Protein 6I50 (pdb70)

Foldseek 3Di:
DFWAKWKWAFDPCWKDKAFAPQFDQRIDTDPCRVVGPGHYWDADNSGWTAGAAWAWKKKKWKWKFFWQDQKKKKFKWKDAPPDDDTDTDDMWMDGDDDPDRHGDIDMTMDIDTDTDHHRIIITMGIPDGITMTTGDGVGTMMMMTGDDHDDDPDDDD

Nearest PDB structures (foldseek):
  6i50-assembly1_A  TM=1.006E+00  e=1.392E-30  Spodoptera frugiperda
  5l36-assembly1_A  TM=8.196E-01  e=8.722E-09  Homo sapiens
  4msv-assembly1_A  TM=7.689E-01  e=6.085E-09  Homo sapiens
  3k51-assembly1_A  TM=7.042E-01  e=5.276E-08  Homo sapiens
  4mxw-assembly2_A  TM=7.926E-01  e=7.265E-07  Homo sapiens

Solvent-accessible surface area: 8436 Å² total; per-residue (Å²): 263,83,90,19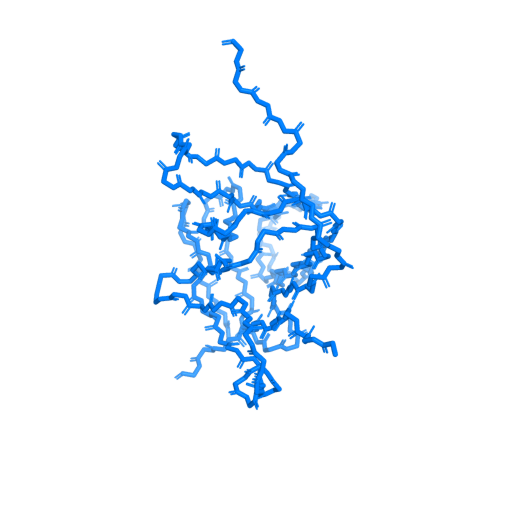,0,1,30,0,24,0,49,73,143,46,96,32,138,10,66,125,69,37,29,2,86,33,15,119,21,7,102,110,0,87,80,22,120,60,76,46,0,49,49,39,222,63,3,32,0,36,0,71,53,43,0,43,0,71,0,45,0,28,0,48,1,52,6,31,79,48,58,6,7,0,15,0,20,31,40,21,108,111,59,180,53,104,71,78,40,23,105,17,70,56,72,54,180,35,112,108,101,106,96,47,79,37,59,4,107,25,41,32,66,26,41,0,68,48,22,1,87,1,1,0,22,10,60,39,23,53,24,44,0,22,2,55,60,117,44,0,31,1,0,0,38,44,99,52,117,36,158,64,95,105,167,160,241

Secondary structure (DSSP, 8-state):
----EEEEEE----EEEE-TTPBP--EEE-HHHHT--S---EE-TTS-EE--S-EEEEEEEEEEEEE-SSEEEEEEEEE-TTSSS-EEEEEEEEE---SS---EEEEEEEEEEEEE-TT-EEEEEESSS-EEEE--TTT-EEEEEEEE---------

Organism: Spodoptera frugiperda (NCBI:txid7108)

InterPro domains:
  IPR006052 Tumour necrosis factor domain [PF00229] (95-196)
  IPR006052 Tumour necrosis factor domain [PS50049] (40-196)
  IPR008983 Tumour necrosis factor-like domain superfamily [G3DSA:2.60.120.40] (54-200)
  IPR008983 Tumour necrosis factor-like domain superfamily [SSF49842] (72-196)
  IPR021184 Tumour necrosis factor, conserved site [PS00251] (98-114)
  IPR051748 Tumor Necrosis Factor Ligand Superfamily [PTHR15151] (80-196)

Radius of gyration: 15.99 Å; Cα contacts (8 Å, |Δi|>4): 402; chains: 1; bounding box: 38×31×54 Å

Sequence (157 aa):
RPFIAAHFHGNTSGLVRVSHDAPHDVWYPAPWTVASPHPRPTLTRTGHVHVHHTGVYLVYVQIYYLDSHDTISWVLHRTNADIEGRETLLQCAQSSYSTEPIDKPNSCFSAAALFLKAGDRLAVRNTAGDRHSLMQPEKSFIGLVKLADAEDPTQEL

B-factor: mean 22.47, std 12.73, range [6.26, 74.76]

Structure (mmCIF, N/CA/C/O backbone):
data_6I50
#
_entry.id   6I50
#
_cell.length_a   55.222
_cell.length_b   55.222
_cell.length_c   142.096
_cell.angle_alpha   90.00
_cell.angle_beta   90.00
_cell.angle_gamma   120.00
#
_symmetry.space_group_name_H-M   'H 3'
#
loop_
_entity.id
_entity.type
_entity.pdbx_description
1 polymer SFRICE_029225
2 water water
#
loop_
_atom_site.group_PDB
_atom_site.id
_atom_site.type_symbol
_atom_site.label_atom_id
_atom_site.label_alt_id
_atom_site.label_comp_id
_atom_site.label_asym_id
_atom_site.label_entity_id
_atom_site.label_seq_id
_atom_site.pdbx_PDB_ins_code
_atom_site.Cartn_x
_atom_site.Cartn_y
_atom_site.Cartn_z
_atom_site.occupancy
_atom_site.B_iso_or_equiv
_atom_site.auth_seq_id
_atom_site.auth_comp_id
_atom_site.auth_asym_id
_atom_site.auth_atom_id
_atom_site.pdbx_PDB_model_num
ATOM 1 N N . ARG A 1 1 ? -26.375 9.204 15.157 1.00 63.38 1 ARG A N 1
ATOM 2 C CA . ARG A 1 1 ? -25.528 9.618 16.270 1.00 58.15 1 ARG A CA 1
ATOM 3 C C . ARG A 1 1 ? -25.486 8.536 17.347 1.00 45.27 1 ARG A C 1
ATOM 4 O O . ARG A 1 1 ? -26.520 8.173 17.912 1.00 45.86 1 ARG A O 1
ATOM 12 N N . PRO A 1 2 ? -24.291 8.016 17.622 1.00 40.82 2 PRO A N 1
ATOM 13 C CA . PRO A 1 2 ? -24.164 6.967 18.641 1.00 31.05 2 PRO A CA 1
ATOM 14 C C . PRO A 1 2 ? -24.416 7.512 20.037 1.00 29.44 2 PRO A C 1
ATOM 15 O O . PRO A 1 2 ? -24.016 8.628 20.373 1.00 32.94 2 PRO A O 1
ATOM 19 N N . PHE A 1 3 ? -25.078 6.699 20.856 1.00 21.86 3 PHE A N 1
ATOM 20 C CA . PHE A 1 3 ? -25.376 7.037 22.247 1.00 18.90 3 PHE A CA 1
ATOM 21 C C . PHE A 1 3 ? -24.294 6.379 23.096 1.00 16.39 3 PHE A C 1
ATOM 22 O O . PHE A 1 3 ? -24.428 5.236 23.532 1.00 17.50 3 PHE A O 1
ATOM 30 N N . ILE A 1 4 ? -23.197 7.103 23.309 1.00 16.16 4 ILE A N 1
ATOM 31 C CA . ILE A 1 4 ? -22.047 6.579 24.052 1.00 14.77 4 ILE A CA 1
ATOM 32 C C . ILE A 1 4 ? -22.328 6.856 25.527 1.00 15.69 4 ILE A C 1
ATOM 33 O O . ILE A 1 4 ? -21.963 7.898 26.070 1.00 13.33 4 ILE A O 1
ATOM 38 N N . ALA A 1 5 ? -22.993 5.905 26.184 1.00 13.94 5 ALA A N 1
ATOM 39 C CA . ALA A 1 5 ? -23.547 6.141 27.508 1.00 10.76 5 ALA A CA 1
ATOM 40 C C . ALA A 1 5 ? -23.795 4.803 28.185 1.00 10.81 5 ALA A C 1
ATOM 41 O O . ALA A 1 5 ? -24.003 3.789 27.519 1.00 12.31 5 ALA A O 1
ATOM 43 N N . ALA A 1 6 ? -23.788 4.819 29.513 1.00 11.12 6 ALA A N 1
ATOM 44 C CA . ALA A 1 6 ? -24.026 3.612 30.292 1.00 12.55 6 ALA A CA 1
ATOM 45 C C . ALA A 1 6 ? -24.468 4.004 31.695 1.00 10.60 6 ALA A C 1
ATOM 46 O O . ALA A 1 6 ? -24.082 5.054 32.216 1.00 9.86 6 ALA A O 1
ATOM 48 N N . HIS A 1 7 ? -25.287 3.143 32.297 1.00 9.98 7 HIS A N 1
ATOM 49 C CA . HIS A 1 7 ? -25.735 3.308 33.671 1.00 9.29 7 HIS A CA 1
ATOM 50 C C . HIS A 1 7 ? -25.526 1.988 34.395 1.00 9.99 7 HIS A C 1
ATOM 51 O O . HIS A 1 7 ? -25.956 0.943 33.905 1.00 11.22 7 HIS A O 1
ATOM 58 N N . PHE A 1 8 ? -24.839 2.032 35.532 1.00 9.08 8 PHE A N 1
ATOM 59 C CA . PHE A 1 8 ? -24.582 0.851 36.348 1.00 8.36 8 PHE A CA 1
ATOM 60 C C . PHE A 1 8 ? -25.155 1.100 37.733 1.00 12.21 8 PHE A C 1
ATOM 61 O O . PHE A 1 8 ? -24.928 2.166 38.315 1.00 13.79 8 PHE A O 1
ATOM 69 N N . HIS A 1 9 ? -25.888 0.129 38.271 1.00 13.15 9 HIS A N 1
ATOM 70 C CA . HIS A 1 9 ? -26.533 0.352 39.556 1.00 11.57 9 HIS A CA 1
ATOM 71 C C . HIS A 1 9 ? -26.231 -0.793 40.514 1.00 14.57 9 HIS A C 1
ATOM 72 O O . HIS A 1 9 ? -25.740 -1.856 40.122 1.00 15.02 9 HIS A O 1
ATOM 79 N N . GLY A 1 10 ? -26.500 -0.543 41.793 1.00 15.56 10 GLY A N 1
ATOM 80 C CA . GLY A 1 10 ? -26.196 -1.533 42.810 1.00 18.32 10 GLY A CA 1
ATOM 81 C C . GLY A 1 10 ? -27.059 -2.769 42.638 1.00 19.35 10 GLY A C 1
ATOM 82 O O . GLY A 1 10 ? -28.267 -2.682 42.413 1.00 19.02 10 GLY A O 1
ATOM 83 N N . ASN A 1 11 ? -26.426 -3.937 42.756 1.00 24.42 11 ASN A N 1
ATOM 84 C CA . ASN A 1 11 ? -27.134 -5.198 42.538 1.00 27.69 11 ASN A CA 1
ATOM 85 C C . ASN A 1 11 ? -26.385 -6.302 43.269 1.00 34.09 11 ASN A C 1
ATOM 86 O O . ASN A 1 11 ? -25.333 -6.748 42.801 1.00 37.93 11 ASN A O 1
ATOM 91 N N . THR A 1 12 ? -26.934 -6.751 44.394 1.00 35.58 12 THR A N 1
ATOM 92 C CA . THR A 1 12 ? -26.319 -7.789 45.211 1.00 37.24 12 THR A CA 1
ATOM 93 C C . THR A 1 12 ? -26.743 -9.200 44.811 1.00 45.74 12 THR A C 1
ATOM 94 O O . THR A 1 12 ? -26.528 -10.137 45.586 1.00 52.33 12 THR A O 1
ATOM 98 N N . SER A 1 13 ? -27.333 -9.374 43.630 1.00 47.99 13 SER A N 1
ATOM 99 C CA . SER A 1 13 ? -27.777 -10.691 43.178 1.00 52.82 13 SER A CA 1
ATOM 100 C C . SER A 1 13 ? -26.617 -11.675 43.081 1.00 58.74 13 SER A C 1
ATOM 101 O O . SER A 1 13 ? -26.750 -12.839 43.457 1.00 66.87 13 SER A O 1
ATOM 104 N N . GLY A 1 27 ? -29.754 -5.435 51.052 1.00 37.87 27 GLY A N 1
ATOM 105 C CA . GLY A 1 27 ? -28.686 -5.102 50.120 1.00 33.01 27 GLY A CA 1
ATOM 106 C C . GLY A 1 27 ? -27.517 -4.346 50.738 1.00 30.29 27 GLY A C 1
ATOM 107 O O . GLY A 1 27 ? -26.778 -3.638 50.044 1.00 27.37 27 GLY A O 1
ATOM 108 N N . LEU A 1 28 ? -27.341 -4.509 52.047 1.00 29.88 28 LEU A N 1
ATOM 109 C CA . LEU A 1 28 ? -26.319 -3.776 52.785 1.00 29.06 28 LEU A CA 1
ATOM 110 C C . LEU A 1 28 ? -24.941 -4.385 52.545 1.00 31.68 28 LEU A C 1
ATOM 111 O O . LEU A 1 28 ? -24.747 -5.591 52.726 1.00 32.90 28 LEU A O 1
ATOM 116 N N . VAL A 1 29 ? -23.983 -3.545 52.157 1.00 24.94 29 VAL A N 1
ATOM 117 C CA . VAL A 1 29 ? -22.623 -3.972 51.854 1.00 26.89 29 VAL A CA 1
ATOM 118 C C . VAL A 1 29 ? -21.648 -3.120 52.654 1.00 26.70 29 VAL A C 1
ATOM 119 O O . VAL A 1 29 ? -21.752 -1.888 52.661 1.00 23.98 29 VAL A O 1
ATOM 123 N N . ARG A 1 30 ? -20.698 -3.775 53.320 1.00 25.25 30 ARG A N 1
ATOM 124 C CA . ARG A 1 30 ? -19.587 -3.090 53.970 1.00 28.96 30 ARG A CA 1
ATOM 125 C C . ARG A 1 30 ? -18.454 -2.936 52.967 1.00 31.20 30 ARG A C 1
ATOM 126 O O . ARG A 1 30 ? -18.042 -3.912 52.333 1.00 36.61 30 ARG A O 1
ATOM 134 N N . VAL A 1 31 ? -17.959 -1.712 52.819 1.00 24.31 31 VAL A N 1
ATOM 135 C CA . VAL A 1 31 ? -16.870 -1.405 51.900 1.00 23.28 31 VAL A CA 1
ATOM 136 C C . VAL A 1 31 ? -15.635 -1.103 52.734 1.00 26.26 31 VAL A C 1
ATOM 137 O O . VAL A 1 31 ? -15.634 -0.158 53.534 1.00 29.65 31 VAL A O 1
ATOM 141 N N . SER A 1 32 ? -14.585 -1.902 52.549 1.00 26.96 32 SER A N 1
ATOM 142 C CA . SER A 1 32 ? -13.376 -1.743 53.339 1.00 29.59 32 SER A CA 1
ATOM 143 C C . SER A 1 32 ? -12.615 -0.488 52.921 1.00 29.54 32 SER A C 1
ATOM 144 O O . SER A 1 32 ? -12.798 0.050 51.826 1.00 28.30 32 SER A O 1
ATOM 147 N N . HIS A 1 33 ? -11.751 -0.024 53.822 1.00 38.81 33 HIS A N 1
ATOM 148 C CA . HIS A 1 33 ? -10.923 1.144 53.549 1.00 37.69 33 HIS A CA 1
ATOM 149 C C . HIS A 1 33 ? -10.139 0.955 52.258 1.00 38.14 33 HIS A C 1
ATOM 150 O O . HIS A 1 33 ? -9.468 -0.066 52.065 1.00 35.19 33 HIS A O 1
ATOM 157 N N . ASP A 1 34 ? -10.249 1.943 51.370 1.00 31.55 34 ASP A N 1
ATOM 158 C CA . ASP A 1 34 ? -9.548 2.024 50.092 1.00 36.58 34 ASP A CA 1
ATOM 159 C C . ASP A 1 34 ? -10.004 0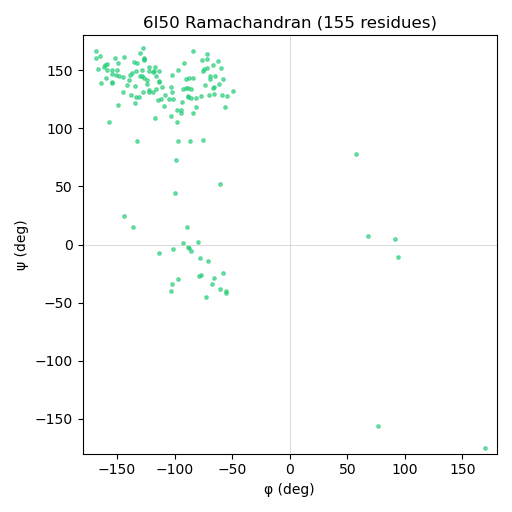.979 49.080 1.00 33.32 34 ASP A C 1
ATOM 160 O O . ASP A 1 34 ? -9.395 0.864 48.007 1.00 30.64 34 ASP A O 1
ATOM 165 N N . ALA A 1 35 ? -11.059 0.223 49.377 1.00 28.21 35 ALA A N 1
ATOM 166 C CA . ALA A 1 35 ? -11.567 -0.646 48.322 1.00 29.74 35 ALA A CA 1
ATOM 167 C C . ALA A 1 35 ? -12.626 0.087 47.504 1.00 23.64 35 ALA A C 1
ATOM 168 O O . ALA A 1 35 ? -13.414 0.860 48.057 1.00 22.64 35 ALA A O 1
ATOM 170 N N . PRO A 1 36 ? -12.672 -0.121 46.193 1.00 22.97 36 PRO A N 1
ATOM 171 C CA . PRO A 1 36 ? -13.735 0.491 45.395 1.00 20.36 36 PRO A CA 1
ATOM 172 C C . PRO A 1 36 ? -15.059 -0.228 45.589 1.00 20.97 36 PRO A C 1
ATOM 173 O O . PRO A 1 36 ? -15.107 -1.431 45.854 1.00 21.11 36 PRO A O 1
ATOM 177 N N . HIS A 1 37 ? -16.142 0.536 45.467 1.00 17.28 37 HIS A N 1
ATOM 178 C CA . HIS A 1 37 ? -17.460 -0.073 45.360 1.00 16.60 37 HIS A CA 1
ATOM 179 C C . HIS A 1 37 ? -17.477 -0.991 44.143 1.00 22.75 37 HIS A C 1
ATOM 180 O O . HIS A 1 37 ? -17.069 -0.591 43.048 1.00 20.61 37 HIS A O 1
ATOM 187 N N . ASP A 1 38 ? -17.908 -2.244 44.336 1.00 18.37 38 ASP A N 1
ATOM 188 C CA . ASP A 1 38 ? -17.791 -3.198 43.238 1.00 19.72 38 ASP A CA 1
ATOM 189 C C . ASP A 1 38 ? -19.040 -4.054 43.053 1.00 20.48 38 ASP A C 1
ATOM 190 O O . ASP A 1 38 ? -18.982 -5.070 42.350 1.00 32.40 38 ASP A O 1
ATOM 195 N N . VAL A 1 39 ? -20.163 -3.673 43.656 1.00 19.61 39 VAL A N 1
ATOM 196 C CA . VAL A 1 39 ? -21.401 -4.428 43.496 1.00 23.67 39 VAL A CA 1
ATOM 197 C C . VAL A 1 39 ? -22.270 -3.724 42.457 1.00 20.36 39 VAL A C 1
ATOM 198 O O . VAL A 1 39 ? -23.475 -3.543 42.655 1.00 25.82 39 VAL A O 1
ATOM 202 N N . TRP A 1 40 ? -21.656 -3.308 41.351 1.00 16.48 40 TRP A N 1
ATOM 203 C CA . TRP A 1 40 ? -22.349 -2.655 40.250 1.00 15.95 40 TRP A CA 1
ATOM 204 C C . TRP A 1 40 ? -22.804 -3.681 39.221 1.00 17.51 40 TRP A C 1
ATOM 205 O O . TRP A 1 40 ? -22.227 -4.761 39.087 1.00 21.12 40 TRP A O 1
ATOM 216 N N . TYR A 1 41 ? -23.835 -3.310 38.461 1.00 15.14 41 TYR A N 1
ATOM 217 C CA . TYR A 1 41 ? -24.290 -4.122 37.351 1.00 12.57 41 TYR A CA 1
ATOM 218 C C . TYR A 1 41 ? -24.976 -3.197 36.358 1.00 15.20 41 TYR A C 1
ATOM 219 O O . TYR A 1 41 ? -25.704 -2.286 36.777 1.00 14.13 41 TYR A O 1
ATOM 228 N N . PRO A 1 42 ? -24.772 -3.395 35.057 1.00 15.56 42 PRO A N 1
ATOM 229 C CA . PRO A 1 42 ? -25.437 -2.529 34.073 1.00 10.76 42 PRO A CA 1
ATOM 230 C C . PRO A 1 42 ? -26.956 -2.624 34.161 1.00 15.28 42 PRO A C 1
ATOM 231 O O . PRO A 1 42 ? -27.525 -3.708 34.326 1.00 15.29 42 PRO A O 1
ATOM 235 N N . ALA A 1 43 ? -27.610 -1.461 34.066 1.00 12.45 43 ALA A N 1
ATOM 236 C CA . ALA A 1 43 ? -29.058 -1.419 33.944 1.00 11.55 43 ALA A CA 1
ATOM 237 C C . ALA A 1 43 ? -29.481 -2.116 32.651 1.00 10.83 43 ALA A C 1
ATOM 238 O O . ALA A 1 43 ? -28.683 -2.250 31.719 1.00 13.81 43 ALA A O 1
ATOM 240 N N . PRO A 1 44 ? -30.731 -2.573 32.570 1.00 13.29 44 PRO A N 1
ATOM 241 C CA . PRO A 1 44 ? -31.156 -3.301 31.363 1.00 15.51 44 PRO A CA 1
ATOM 242 C C . PRO A 1 44 ? -30.935 -2.535 30.067 1.00 12.64 44 PRO A C 1
ATOM 243 O O . PRO A 1 44 ? -30.519 -3.142 29.072 1.00 14.05 44 PRO A O 1
ATOM 247 N N . TRP A 1 45 ? -31.186 -1.223 30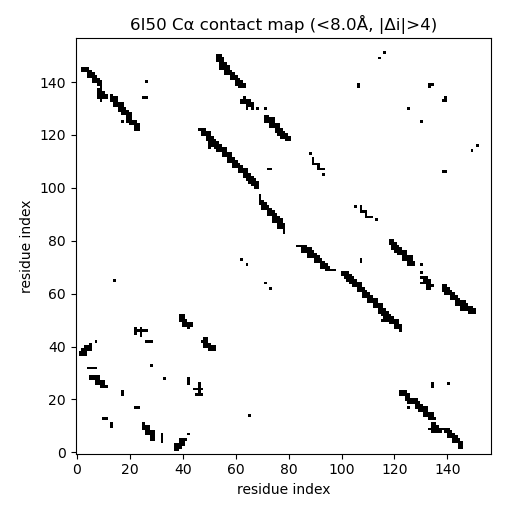.042 1.00 10.73 45 TRP A N 1
ATOM 248 C CA . TRP A 1 45 ? -30.999 -0.497 28.790 1.00 11.90 45 TRP A CA 1
ATOM 249 C C . TRP A 1 45 ? -29.533 -0.466 28.386 1.00 14.47 45 TRP A C 1
ATOM 250 O O . TRP A 1 45 ? -29.220 -0.412 27.192 1.00 11.46 45 TRP A O 1
ATOM 261 N N . THR A 1 46 ? -28.629 -0.520 29.361 1.00 14.47 46 THR A N 1
ATOM 262 C CA . THR A 1 46 ? -27.206 -0.583 29.059 1.00 14.26 46 THR A CA 1
ATOM 263 C C . THR A 1 46 ? -26.821 -1.956 28.521 1.00 13.95 46 THR A C 1
ATOM 264 O O . THR A 1 46 ? -26.105 -2.058 27.521 1.00 14.80 46 THR A O 1
ATOM 268 N N . VAL A 1 47 ? -27.307 -3.025 29.159 1.00 14.06 47 VAL A N 1
ATOM 269 C CA . VAL A 1 47 ? -27.063 -4.379 28.653 1.00 13.38 47 VAL A CA 1
ATOM 270 C C . VAL A 1 47 ? -27.527 -4.508 27.207 1.00 18.23 47 VAL A C 1
ATOM 271 O O . VAL A 1 47 ? -26.847 -5.117 26.369 1.00 19.46 47 VAL A O 1
ATOM 275 N N . ALA A 1 48 ? -28.691 -3.940 26.894 1.00 15.10 48 ALA A N 1
ATOM 276 C CA . ALA A 1 48 ? 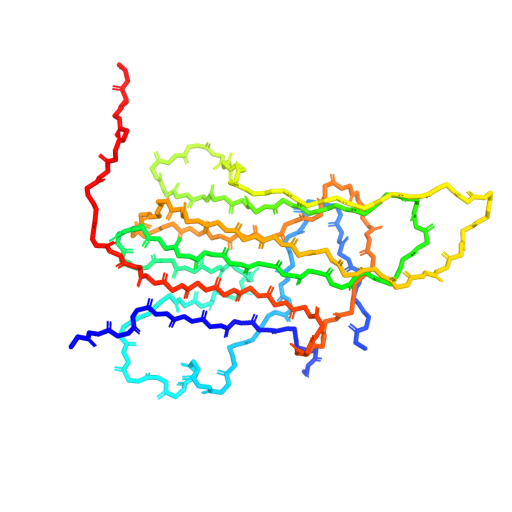-29.320 -4.072 25.586 1.00 17.17 48 ALA A CA 1
ATOM 277 C C . ALA A 1 48 ? -28.859 -3.029 24.573 1.00 17.54 48 ALA A C 1
ATOM 278 O O . ALA A 1 48 ? -29.278 -3.091 23.412 1.00 20.11 48 ALA A O 1
ATOM 280 N N . SER A 1 49 ? -28.011 -2.090 24.966 1.00 15.64 49 SER A N 1
ATOM 281 C CA . SER A 1 49 ? -27.670 -0.984 24.079 1.00 17.48 49 SER A CA 1
ATOM 282 C C . SER A 1 49 ? -26.904 -1.483 22.856 1.00 17.19 49 SER A C 1
ATOM 283 O O . SER A 1 49 ? -25.912 -2.209 23.002 1.00 16.84 49 SER A O 1
ATOM 286 N N . PRO A 1 50 ? -27.317 -1.112 21.641 1.00 17.27 50 PRO A N 1
ATOM 287 C CA . PRO A 1 50 ? -26.538 -1.456 20.447 1.00 21.92 50 PRO A CA 1
ATOM 288 C C . PRO A 1 50 ? -25.340 -0.553 20.200 1.00 23.90 50 PRO A C 1
ATOM 289 O O . PRO A 1 50 ? -24.648 -0.740 19.194 1.00 25.27 50 PRO A O 1
ATOM 293 N N . HIS A 1 51 ? -25.065 0.418 21.088 1.00 17.14 51 HIS A N 1
ATOM 294 C CA . HIS A 1 51 ? -24.057 1.440 20.850 1.00 15.31 51 HIS A CA 1
ATOM 295 C C . HIS A 1 51 ? -22.733 1.082 21.514 1.00 17.12 51 HIS A C 1
ATOM 296 O O . HIS A 1 51 ? -22.710 0.422 22.555 1.00 17.41 51 HIS A O 1
ATOM 303 N N . PRO A 1 52 ? -21.614 1.519 20.936 1.00 15.99 52 PRO A N 1
ATOM 304 C CA . PRO A 1 52 ? -20.361 1.537 21.699 1.00 16.08 52 PRO A CA 1
ATOM 305 C C . PRO A 1 52 ? -20.554 2.398 22.936 1.00 15.88 52 PRO A C 1
ATOM 306 O O . PRO A 1 52 ? -21.250 3.415 22.894 1.00 16.96 52 PRO A O 1
ATOM 310 N N . ARG A 1 53 ? -19.954 1.983 24.047 1.00 15.08 53 ARG A N 1
ATOM 311 C CA . ARG A 1 53 ? -20.289 2.604 25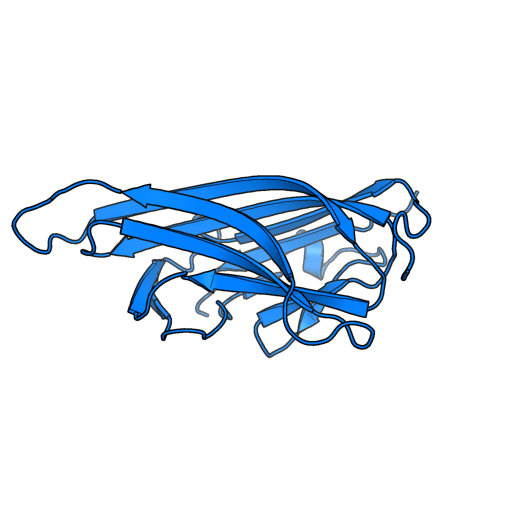.323 1.00 11.37 53 ARG A CA 1
ATOM 312 C C . ARG A 1 53 ? -19.231 2.232 26.347 1.00 15.96 53 ARG A C 1
ATOM 313 O O . ARG A 1 53 ? -18.490 1.262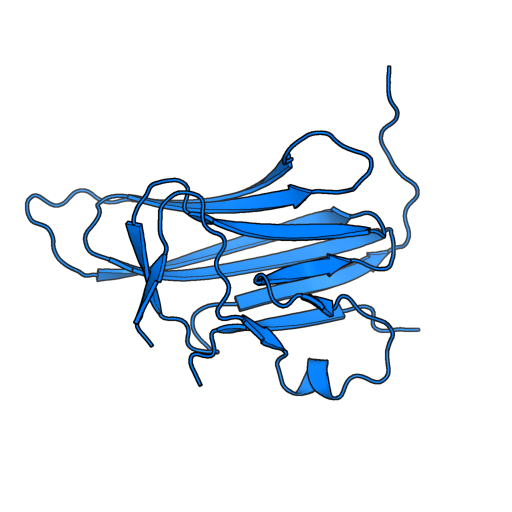 26.156 1.00 13.79 53 ARG A O 1
ATOM 321 N N . PRO A 1 54 ? -19.153 2.966 27.459 1.00 10.15 54 PRO A N 1
ATOM 322 C CA . PRO A 1 54 ? -18.332 2.508 28.585 1.00 10.03 54 PRO A CA 1
ATOM 323 C C . PRO A 1 54 ? -18.819 1.159 29.091 1.00 14.55 54 PRO A C 1
ATOM 324 O O . PRO A 1 54 ? -20.002 0.827 29.001 1.00 13.14 54 PRO A O 1
ATOM 328 N N . THR A 1 55 ? -17.895 0.386 29.653 1.00 10.09 55 THR A N 1
ATOM 329 C CA . THR A 1 55 ? -18.205 -0.952 30.130 1.00 13.12 55 THR A CA 1
ATOM 330 C C . THR A 1 55 ? -17.760 -1.091 31.580 1.00 14.12 55 THR A C 1
ATOM 331 O O . THR A 1 55 ? -17.061 -0.233 32.123 1.00 14.00 55 THR A O 1
ATOM 335 N N . LEU A 1 56 ? -18.183 -2.186 32.208 1.00 14.07 56 LEU A N 1
ATOM 336 C CA . LEU A 1 56 ? -17.933 -2.437 33.623 1.00 14.92 56 LEU A CA 1
ATOM 337 C C . LEU A 1 56 ? -16.964 -3.601 33.775 1.00 17.10 56 LEU A C 1
ATOM 338 O O . LEU A 1 56 ? -17.212 -4.697 33.255 1.00 16.93 56 LEU A O 1
ATOM 343 N N . THR A 1 57 ? -15.869 -3.367 34.491 1.00 16.21 57 THR A N 1
ATOM 344 C CA . THR A 1 57 ? -14.891 -4.412 34.742 1.00 15.64 57 THR A CA 1
ATOM 345 C C . THR A 1 57 ? -15.315 -5.264 35.940 1.00 16.99 57 THR A C 1
ATOM 346 O O . THR A 1 57 ? -16.190 -4.896 36.727 1.00 18.99 57 THR A O 1
ATOM 350 N N . ARG A 1 58 ? -14.656 -6.414 36.084 1.00 21.18 58 ARG A N 1
ATOM 351 C CA . ARG A 1 58 ? -14.966 -7.312 37.191 1.00 23.53 58 ARG A CA 1
ATOM 352 C C . ARG A 1 58 ? -14.493 -6.766 38.535 1.00 25.41 58 ARG A C 1
ATOM 353 O O . ARG A 1 58 ? -14.908 -7.281 39.579 1.00 30.39 58 ARG A O 1
ATOM 361 N N . THR A 1 59 ? -13.643 -5.739 38.539 1.00 23.87 59 THR A N 1
ATOM 362 C CA . THR A 1 59 ? -13.214 -5.078 39.766 1.00 23.38 59 THR A CA 1
ATOM 363 C C . THR A 1 59 ? -14.148 -3.951 40.181 1.00 21.61 59 THR A C 1
ATOM 364 O O . THR A 1 59 ? -13.915 -3.326 41.220 1.00 24.36 59 THR A O 1
ATOM 368 N N . GLY A 1 60 ? -15.183 -3.672 39.392 1.00 18.36 60 GLY A N 1
ATOM 369 C CA . GLY A 1 60 ? -16.088 -2.580 39.665 1.00 21.54 60 GLY A CA 1
ATOM 370 C C . GLY A 1 60 ? -15.716 -1.262 39.024 1.00 20.89 60 GLY A C 1
ATOM 371 O O . GLY A 1 60 ? -16.385 -0.259 39.286 1.00 19.31 60 GLY A O 1
ATOM 372 N N . HIS A 1 61 ? -14.673 -1.222 38.199 1.00 15.87 61 HIS A N 1
ATOM 373 C CA . HIS A 1 61 ? -14.296 0.015 37.533 1.00 11.26 61 HIS A CA 1
ATOM 374 C C . HIS A 1 61 ? -15.130 0.205 36.274 1.00 16.24 61 HIS A C 1
ATOM 375 O O . HIS A 1 61 ? -15.460 -0.761 35.578 1.00 15.61 61 HIS A O 1
ATOM 382 N N . VAL A 1 62 ? -15.478 1.453 35.988 1.00 12.84 62 VAL A N 1
ATOM 383 C CA . VAL A 1 62 ? -16.069 1.810 34.704 1.00 11.13 62 VAL A CA 1
ATOM 384 C C . VAL A 1 62 ? -14.936 2.071 33.721 1.00 14.71 62 VAL A C 1
ATOM 385 O O . VAL A 1 62 ? -14.039 2.876 33.991 1.00 15.93 62 VAL A O 1
ATOM 389 N N . HIS A 1 63 ? -14.976 1.382 32.587 1.00 12.44 63 HIS A N 1
ATOM 390 C CA . HIS A 1 63 ? -13.920 1.396 31.580 1.00 11.12 63 HIS A CA 1
ATOM 391 C C . HIS A 1 63 ? -14.390 2.283 30.425 1.00 13.35 63 HIS A C 1
ATOM 392 O O . HIS A 1 63 ? -15.320 1.920 29.700 1.00 12.16 63 HIS A O 1
ATOM 399 N N . VAL A 1 64 ? -13.751 3.446 30.260 1.00 10.32 64 VAL A N 1
ATOM 400 C CA . VAL A 1 64 ? -14.104 4.411 29.217 1.00 11.11 64 VAL A CA 1
ATOM 401 C C . VAL A 1 64 ? -13.378 4.020 27.934 1.00 9.50 64 VAL A C 1
ATOM 402 O O . VAL A 1 64 ? -12.178 3.723 27.960 1.00 11.57 64 VAL A O 1
ATOM 406 N N . HIS A 1 65 ? -14.100 4.015 26.806 1.00 10.85 65 HIS A N 1
ATOM 407 C CA . HIS A 1 65 ? -13.518 3.624 25.527 1.00 10.39 65 HIS A CA 1
ATOM 408 C C . HIS A 1 65 ? -13.431 4.753 24.508 1.00 9.93 65 HIS A C 1
ATOM 409 O O . HIS A 1 65 ? -12.835 4.547 23.441 1.00 12.58 65 HIS A O 1
ATOM 416 N N . HIS A 1 66 ? -14.003 5.925 24.796 1.00 10.69 66 HIS A N 1
ATOM 417 C CA . HIS A 1 66 ? -14.046 7.024 23.841 1.00 11.37 66 HIS A CA 1
ATOM 418 C C . HIS A 1 66 ? -13.740 8.324 24.565 1.00 12.36 66 HIS A C 1
ATOM 419 O O . HIS A 1 66 ? -14.362 8.633 25.587 1.00 14.08 66 HIS A O 1
ATOM 426 N N . THR A 1 67 ? -12.795 9.083 24.023 1.00 12.53 67 THR A N 1
ATOM 427 C CA . THR A 1 67 ? -12.410 10.354 24.618 1.00 13.34 67 THR A CA 1
ATOM 428 C C . THR A 1 67 ? -13.480 11.413 24.374 1.00 14.62 67 THR A C 1
ATOM 429 O O . THR A 1 67 ? -14.030 11.519 23.274 1.00 17.68 67 THR A O 1
ATOM 433 N N . GLY A 1 68 ? -13.783 12.194 25.404 1.00 14.17 68 GLY A N 1
ATOM 434 C CA . GLY A 1 68 ? -14.708 13.297 25.232 1.00 15.70 68 GLY A CA 1
ATOM 435 C C . GLY A 1 68 ? -15.097 13.895 26.564 1.00 11.44 68 GLY A C 1
ATOM 436 O O . GLY A 1 68 ? -14.569 13.532 27.620 1.00 11.24 68 GLY A O 1
ATOM 437 N N . VAL A 1 69 ? -16.025 14.843 26.491 1.00 10.16 69 VAL A N 1
ATOM 438 C CA . VAL A 1 69 ? -16.619 15.428 27.689 1.00 10.32 69 VAL A CA 1
ATOM 439 C C . VAL A 1 69 ? -17.892 14.657 27.993 1.00 12.09 69 VAL A C 1
ATOM 440 O O . VAL A 1 69 ? -18.778 14.549 27.137 1.00 11.90 69 VAL A O 1
ATOM 444 N N . TYR A 1 70 ? -17.964 14.102 29.201 1.00 9.73 70 TYR A N 1
ATOM 445 C CA . TYR A 1 70 ? -19.078 13.284 29.655 1.00 11.51 70 TYR A CA 1
ATOM 446 C C . TYR A 1 70 ? -19.782 13.962 30.817 1.00 13.38 70 TYR A C 1
ATOM 447 O O . TYR A 1 70 ? -19.138 14.559 31.679 1.00 12.62 70 TYR A O 1
ATOM 456 N N . LEU A 1 71 ? -21.101 13.807 30.873 1.00 7.86 71 LEU A N 1
ATOM 457 C CA . LEU A 1 71 ? -21.817 14.018 32.119 1.00 8.42 71 LEU A CA 1
ATOM 458 C C . LEU A 1 71 ? -21.678 12.743 32.939 1.00 11.59 71 LEU A C 1
ATOM 459 O O . LEU A 1 71 ? -22.086 11.670 32.490 1.00 14.42 71 LEU A O 1
ATOM 464 N N . VAL A 1 72 ? -21.065 12.847 34.112 1.00 8.95 72 VAL A N 1
ATOM 465 C CA . VAL A 1 72 ? -20.835 11.706 34.994 1.00 7.58 72 VAL A CA 1
ATOM 466 C C . VAL A 1 72 ? -21.619 11.962 36.272 1.00 11.90 72 VAL A C 1
ATOM 467 O O . VAL A 1 72 ? -21.566 13.068 36.815 1.00 9.99 72 VAL A O 1
ATOM 471 N N . TYR A 1 73 ? -22.347 10.957 36.751 1.00 10.56 73 TYR A N 1
ATOM 472 C CA . TYR A 1 73 ? -23.100 11.123 37.988 1.00 9.06 73 TYR A CA 1
ATOM 473 C C . TYR A 1 73 ? -22.938 9.877 38.849 1.00 8.59 73 TYR A C 1
ATOM 474 O O . TYR A 1 73 ? -22.783 8.762 38.339 1.00 9.03 73 TYR A O 1
ATOM 483 N N . VAL A 1 74 ? -22.945 10.085 40.162 1.00 7.70 74 VAL A N 1
ATOM 484 C CA . VAL A 1 74 ? -22.742 9.019 41.136 1.00 8.54 74 VAL A CA 1
ATOM 485 C C . VAL A 1 74 ? -23.676 9.251 42.312 1.00 6.26 74 VAL A C 1
ATOM 486 O O . VAL A 1 74 ? -23.818 10.383 42.790 1.00 9.20 74 VAL A O 1
ATOM 490 N N . GLN A 1 75 ? -24.296 8.177 42.798 1.00 9.80 75 GLN A N 1
ATOM 491 C CA . GLN A 1 75 ? -25.011 8.212 44.069 1.00 9.64 75 GLN A CA 1
ATOM 492 C C . GLN A 1 75 ? -24.638 6.990 44.894 1.00 8.93 75 GLN A C 1
ATOM 493 O O . GLN A 1 75 ? -24.727 5.856 44.409 1.00 10.53 75 GLN A O 1
ATOM 499 N N . ILE A 1 76 ? -24.211 7.221 46.130 1.00 9.13 76 ILE A N 1
ATOM 500 C CA . ILE A 1 76 ? -24.005 6.157 47.105 1.00 11.88 76 ILE A CA 1
ATOM 501 C C . ILE A 1 76 ? -25.018 6.366 48.218 1.00 9.39 76 ILE A C 1
ATOM 502 O O . ILE A 1 76 ? -25.079 7.448 48.819 1.00 10.63 76 ILE A O 1
ATOM 507 N N . TYR A 1 77 ? -25.814 5.339 48.490 1.00 10.97 77 TYR A N 1
ATOM 508 C CA . TYR A 1 77 ? -26.832 5.389 49.536 1.00 12.73 77 TYR A CA 1
ATOM 509 C C . TYR A 1 77 ? -26.247 4.717 50.774 1.00 16.22 77 TYR A C 1
ATOM 510 O O . TYR A 1 77 ? -26.127 3.492 50.830 1.00 13.99 77 TYR A O 1
ATOM 519 N N . TYR A 1 78 ? -25.883 5.521 51.769 1.00 12.73 78 TYR A N 1
ATOM 520 C CA . TYR A 1 78 ? -25.310 4.989 52.998 1.00 12.38 78 TYR A CA 1
ATOM 521 C C . TYR A 1 78 ? -26.397 4.637 54.000 1.00 10.53 78 TYR A C 1
ATOM 522 O O . TYR A 1 78 ? -27.415 5.327 54.110 1.00 15.33 78 TYR A O 1
ATOM 531 N N . LEU A 1 79 ? -26.170 3.554 54.734 1.00 11.85 79 LEU A N 1
ATOM 532 C CA . LEU A 1 79 ? -26.981 3.181 55.891 1.00 13.64 79 LEU A CA 1
ATOM 533 C C . LEU A 1 79 ? -25.927 2.867 56.944 1.00 16.04 79 LEU A C 1
ATOM 534 O O . LEU A 1 79 ? -25.450 1.734 57.048 1.00 15.91 79 LEU A O 1
ATOM 539 N N . ASP A 1 80 ? -25.534 3.891 57.695 1.00 15.41 80 ASP A N 1
ATOM 540 C CA . ASP A 1 80 ? -24.290 3.831 58.441 1.00 15.88 80 ASP A CA 1
ATOM 541 C C . ASP A 1 80 ? -24.437 4.670 59.699 1.00 15.98 80 ASP A C 1
ATOM 542 O O . ASP A 1 80 ? -25.261 5.587 59.762 1.00 19.45 80 ASP A O 1
ATOM 547 N N . SER A 1 81 ? -23.622 4.352 60.700 1.00 14.83 81 SER A N 1
ATOM 548 C CA . SER A 1 81 ? -23.697 5.041 61.980 1.00 16.79 81 SER A CA 1
ATOM 549 C C . SER A 1 81 ? -22.615 6.101 62.161 1.00 15.68 81 SER A C 1
ATOM 550 O O . SER A 1 81 ? -22.625 6.798 63.178 1.00 19.43 81 SER A O 1
ATOM 553 N N . HIS A 1 82 ? -21.689 6.246 61.215 1.00 13.33 82 HIS A N 1
ATOM 554 C CA . HIS A 1 82 ? -20.657 7.269 61.345 1.00 16.69 82 HIS A CA 1
ATOM 555 C C . HIS A 1 82 ? -21.238 8.667 61.146 1.00 19.19 82 HIS A C 1
ATOM 556 O O . HIS A 1 82 ? -22.231 8.858 60.438 1.00 18.51 82 HIS A O 1
ATOM 563 N N . ASP A 1 83 ? -20.603 9.654 61.787 1.00 16.56 83 ASP A N 1
ATOM 564 C CA . ASP A 1 83 ? -21.071 11.031 61.671 1.00 18.00 83 ASP A CA 1
ATOM 565 C C . ASP A 1 83 ? -20.873 11.574 60.264 1.00 21.31 83 ASP A C 1
ATOM 566 O O . ASP A 1 83 ? -21.695 12.368 59.792 1.00 21.95 83 ASP A O 1
ATOM 571 N N . THR A 1 84 ? -19.804 11.161 59.583 1.00 16.48 84 THR A N 1
ATOM 572 C CA . THR A 1 84 ? -19.484 11.648 58.249 1.00 13.76 84 THR A CA 1
ATOM 573 C C . THR A 1 84 ? -19.406 10.485 57.275 1.00 16.21 84 THR A C 1
ATOM 574 O O . THR A 1 84 ? -18.757 9.471 57.559 1.00 15.99 84 THR A O 1
ATOM 578 N N . ILE A 1 85 ? -20.077 10.631 56.136 1.00 15.49 85 ILE A N 1
ATOM 579 C CA . ILE A 1 85 ? -19.960 9.705 55.021 1.00 14.67 85 ILE A CA 1
ATOM 580 C C . ILE A 1 85 ? -19.559 10.520 53.800 1.00 17.11 85 ILE A C 1
ATOM 581 O O . ILE A 1 85 ? -20.047 11.640 53.602 1.00 18.44 85 ILE A O 1
ATOM 586 N N . SER A 1 86 ? -18.640 9.978 53.007 1.00 17.67 86 SER A N 1
ATOM 587 C CA . SER A 1 86 ? -18.122 10.720 51.869 1.00 14.23 86 SER A CA 1
ATOM 588 C C . SER A 1 86 ? -17.521 9.736 50.880 1.00 16.46 86 SER A C 1
ATOM 589 O O . SER A 1 86 ? -16.932 8.726 51.280 1.00 16.12 86 SER A O 1
ATOM 592 N N . TRP A 1 87 ? -17.686 10.027 49.594 1.00 7.93 87 TRP A N 1
ATOM 593 C CA . TRP A 1 87 ? -17.052 9.240 48.546 1.00 10.38 87 TRP A CA 1
ATOM 594 C C . TRP A 1 87 ? -16.259 10.140 47.607 1.00 15.49 87 TRP A C 1
ATOM 595 O O . TRP A 1 87 ? -16.484 11.356 47.523 1.00 11.52 87 TRP A O 1
ATOM 606 N N . VAL A 1 88 ? -15.315 9.513 46.902 1.00 9.51 88 VAL A N 1
ATOM 607 C CA . VAL A 1 88 ? -14.512 10.166 45.874 1.00 10.43 88 VAL A CA 1
ATOM 608 C C . VAL A 1 88 ? -14.572 9.328 44.605 1.00 11.27 88 VAL A C 1
ATOM 609 O O . VAL A 1 88 ? -14.628 8.095 44.660 1.00 12.03 88 VAL A O 1
ATOM 613 N N . LEU A 1 89 ? -14.570 10.006 43.460 1.00 9.55 89 LEU A N 1
ATOM 614 C CA . LEU A 1 89 ? -14.511 9.357 42.160 1.00 8.73 89 LEU A CA 1
ATOM 615 C C . LEU A 1 89 ? -13.060 9.386 41.693 1.00 11.91 89 LEU A C 1
ATOM 616 O O . LEU A 1 89 ? -12.506 10.464 41.479 1.00 11.65 89 LEU A O 1
ATOM 621 N N . HIS A 1 90 ? -12.446 8.211 41.552 1.00 11.25 90 HIS A N 1
ATOM 622 C CA . HIS A 1 90 ? -11.036 8.097 41.195 1.00 8.64 90 HIS A CA 1
ATOM 623 C C . HIS A 1 90 ? -10.877 7.734 39.726 1.00 10.65 90 HIS A C 1
ATOM 624 O O . HIS A 1 90 ? -11.492 6.778 39.248 1.00 13.67 90 HIS A O 1
ATOM 631 N N . ARG A 1 91 ? -10.024 8.475 39.027 1.00 11.11 91 ARG A N 1
ATOM 632 C CA . ARG A 1 91 ? -9.698 8.205 37.635 1.00 11.13 91 ARG A CA 1
ATOM 633 C C . ARG A 1 91 ? -8.277 7.664 37.539 1.00 11.20 91 ARG A C 1
ATOM 634 O O . ARG A 1 91 ? -7.337 8.253 38.091 1.00 13.87 91 ARG A O 1
ATOM 642 N N . THR A 1 92 ? -8.125 6.534 36.856 1.00 11.01 92 THR A N 1
ATOM 643 C CA . THR A 1 92 ? -6.825 5.947 36.593 1.00 13.33 92 THR A CA 1
ATOM 644 C C . THR A 1 92 ? -6.696 5.711 35.096 1.00 12.73 92 THR A C 1
ATOM 645 O O . THR A 1 92 ? -7.686 5.655 34.365 1.00 14.78 92 THR A O 1
ATOM 649 N N . ASN A 1 93 ? -5.455 5.573 34.646 1.00 13.64 93 ASN A N 1
ATOM 650 C CA . ASN A 1 93 ? -5.167 5.381 33.234 1.00 15.08 93 ASN A CA 1
ATOM 651 C C . ASN A 1 93 ? -3.721 4.937 33.137 1.00 16.91 93 ASN A C 1
ATOM 652 O O . ASN A 1 93 ? -2.904 5.279 33.994 1.00 18.21 93 ASN A O 1
ATOM 657 N N . ALA A 1 94 ? -3.413 4.159 32.100 1.00 17.02 94 ALA A N 1
ATOM 658 C CA . ALA A 1 94 ? -2.040 3.692 31.928 1.00 20.38 94 ALA A CA 1
ATOM 659 C C . ALA A 1 94 ? -1.052 4.845 31.824 1.00 20.92 94 ALA A C 1
ATOM 660 O O . ALA A 1 94 ? 0.132 4.670 32.142 1.00 22.65 94 ALA A O 1
ATOM 662 N N . ASP A 1 95 ? -1.515 6.024 31.411 1.00 21.98 95 ASP A N 1
ATOM 663 C CA . ASP A 1 95 ? -0.638 7.155 31.144 1.00 27.72 95 ASP A CA 1
ATOM 664 C C . ASP A 1 95 ? -0.461 8.083 32.340 1.00 21.89 95 ASP A C 1
ATOM 665 O O . ASP A 1 95 ? 0.235 9.095 32.214 1.00 29.74 95 ASP A O 1
ATOM 670 N N . ILE A 1 96 ? -1.066 7.779 33.490 1.00 19.58 96 ILE A N 1
ATOM 671 C CA . ILE A 1 96 ? -0.842 8.564 34.697 1.00 25.12 96 ILE A CA 1
ATOM 672 C C . ILE A 1 96 ? -0.456 7.645 35.849 1.00 26.17 96 ILE A C 1
ATOM 673 O O . ILE A 1 96 ? -0.862 6.480 35.909 1.00 17.70 96 ILE A O 1
ATOM 678 N N . GLU A 1 97 ? 0.341 8.183 36.768 1.00 21.00 97 GLU A N 1
ATOM 679 C CA . GLU A 1 97 ? 0.742 7.469 37.972 1.00 21.47 97 GLU A CA 1
ATOM 680 C C . GLU A 1 97 ? -0.282 7.712 39.071 1.00 25.39 97 GLU A C 1
ATOM 681 O O . GLU A 1 97 ? -0.604 8.864 39.384 1.00 26.04 97 GLU A O 1
ATOM 687 N N . GLY A 1 98 ? -0.796 6.629 39.649 1.00 19.76 98 GLY A N 1
ATOM 688 C CA . GLY A 1 98 ? -1.738 6.751 40.746 1.00 18.66 98 GLY A CA 1
ATOM 689 C C . GLY A 1 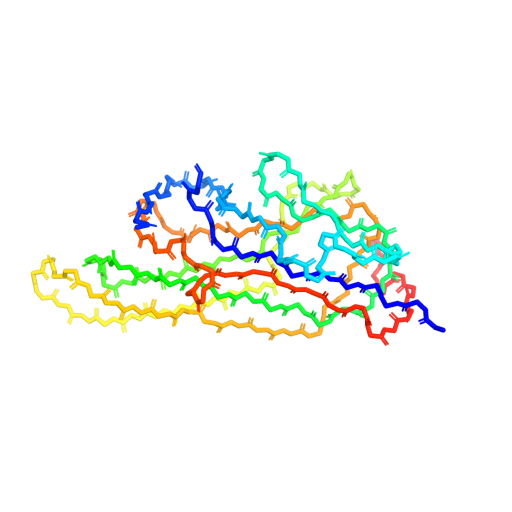98 ? -3.126 7.140 40.273 1.00 19.01 98 GLY A C 1
ATOM 690 O O . GLY A 1 98 ? -3.518 6.908 39.125 1.00 22.43 98 GLY A O 1
ATOM 691 N N . ARG A 1 99 ? -3.881 7.748 41.188 1.00 15.17 99 ARG A N 1
ATOM 692 C CA . ARG A 1 99 ? -5.271 8.111 40.950 1.00 15.42 99 ARG A CA 1
ATOM 693 C C . ARG A 1 99 ? -5.446 9.623 40.921 1.00 18.71 99 ARG A C 1
ATOM 694 O O . ARG A 1 99 ? -4.735 10.360 41.609 1.00 24.67 99 ARG A O 1
ATOM 702 N N . GLU A 1 100 ? -6.420 10.073 40.132 1.00 12.12 100 GLU A N 1
ATOM 703 C CA . GLU A 1 100 ? -6.890 11.454 40.150 1.00 12.80 100 GLU A CA 1
ATOM 704 C C . GLU A 1 100 ? -8.302 11.477 40.721 1.00 14.90 100 GLU A C 1
ATOM 705 O O . GLU A 1 100 ? -9.138 10.650 40.347 1.00 18.45 100 GLU A O 1
ATOM 711 N N . THR A 1 101 ? -8.566 12.424 41.615 1.00 16.66 101 THR A N 1
ATOM 712 C CA . THR A 1 101 ? -9.891 12.585 42.202 1.00 14.56 101 THR A CA 1
ATOM 713 C C . THR A 1 101 ? -10.656 13.625 41.389 1.00 11.87 101 THR A C 1
ATOM 714 O O . THR A 1 101 ? -10.259 14.794 41.343 1.00 16.09 101 THR A O 1
ATOM 718 N N . LEU A 1 102 ? -11.739 13.198 40.740 1.00 10.74 102 LEU A N 1
ATOM 719 C CA . LEU A 1 102 ? -12.502 14.073 39.859 1.00 12.60 102 LEU A CA 1
ATOM 720 C C . LEU A 1 102 ? -13.710 14.688 40.537 1.00 12.06 102 LEU A C 1
ATOM 721 O O . LEU A 1 102 ? -14.118 15.793 40.168 1.00 14.91 102 LEU A O 1
ATOM 726 N N . LEU A 1 103 ? -14.282 13.991 41.517 1.00 12.86 103 LEU A N 1
ATOM 727 C CA . LEU A 1 103 ? -15.548 14.374 42.126 1.00 14.11 103 LEU A CA 1
ATOM 728 C C . LEU A 1 103 ? -15.559 13.879 43.562 1.00 14.34 103 LEU A C 1
ATOM 729 O O . LEU A 1 103 ? -14.999 12.825 43.868 1.00 10.57 103 LEU A O 1
ATOM 734 N N . GLN A 1 104 ? -16.199 14.645 44.444 1.00 9.86 104 GLN A N 1
ATOM 735 C CA . GLN A 1 104 ? -16.327 14.239 45.836 1.00 13.28 104 GLN A CA 1
ATOM 736 C C . GLN A 1 104 ? -17.675 14.692 46.375 1.00 13.52 104 GLN A C 1
ATOM 737 O O . GLN A 1 104 ? -18.173 15.760 46.009 1.00 15.94 104 GLN A O 1
ATOM 743 N N . CYS A 1 105 ? -18.256 13.861 47.239 1.00 12.63 105 CYS A N 1
ATOM 744 C CA . CYS A 1 105 ? -19.520 14.124 47.909 1.00 9.90 105 CYS A CA 1
ATOM 745 C C . CYS A 1 105 ? -19.330 13.875 49.398 1.00 10.35 105 CYS A C 1
ATOM 746 O O . CYS A 1 105 ? -18.572 12.986 49.792 1.00 10.54 105 CYS A O 1
ATOM 749 N N . ALA A 1 106 ? -20.010 14.667 50.232 1.00 10.77 106 ALA A N 1
ATOM 750 C CA . ALA A 1 106 ? -19.890 14.463 51.671 1.00 13.07 106 ALA A CA 1
ATOM 751 C C . ALA A 1 106 ? -21.193 14.837 52.360 1.00 11.25 106 ALA A C 1
ATOM 752 O O . ALA A 1 106 ? -21.897 15.756 51.938 1.00 10.96 106 ALA A O 1
ATOM 754 N N . GLN A 1 107 ? -21.513 14.103 53.420 1.00 12.53 107 GLN A N 1
ATOM 755 C CA . GLN A 1 107 ? -22.632 14.429 54.294 1.00 13.71 107 GLN A CA 1
ATOM 756 C C . GLN A 1 107 ? -22.200 14.167 55.726 1.00 16.18 107 GLN A C 1
ATOM 757 O O . GLN A 1 107 ? -21.501 13.187 55.993 1.00 18.35 107 GLN A O 1
ATOM 763 N N . SER A 1 108 ? -22.615 15.032 56.652 1.00 17.75 108 SER A N 1
ATOM 764 C CA . SER A 1 108 ? -22.114 14.933 58.015 1.00 19.87 108 SER A CA 1
ATOM 765 C C . SER A 1 108 ? -23.108 15.526 59.000 1.00 22.99 108 SER A C 1
ATOM 766 O O . SER A 1 108 ? -23.708 16.573 58.744 1.00 23.93 108 SER A O 1
ATOM 769 N N . SER A 1 109 ? -23.273 14.842 60.126 1.00 25.59 109 SER A N 1
ATOM 770 C CA . SER A 1 109 ? -24.038 15.372 61.242 1.00 25.99 109 SER A CA 1
ATOM 771 C C . SER A 1 109 ? -23.525 14.708 62.507 1.00 24.68 109 SER A C 1
ATOM 772 O O . SER A 1 109 ? -23.044 13.573 62.471 1.00 26.11 109 SER A O 1
ATOM 775 N N . TYR A 1 110 ? -23.617 15.427 63.620 1.00 25.72 110 TYR A N 1
ATOM 776 C CA . TYR A 1 110 ? -23.080 14.942 64.879 1.00 24.98 110 TYR A CA 1
ATOM 777 C C . TYR A 1 110 ? -24.135 14.157 65.646 1.00 26.86 110 TYR A C 1
ATOM 778 O O . TYR A 1 110 ? -25.289 14.582 65.757 1.00 32.24 110 TYR A O 1
ATOM 787 N N . SER A 1 111 ? -23.726 13.007 66.174 1.00 22.16 111 SER A N 1
ATOM 788 C CA . SER A 1 111 ? -24.548 12.236 67.093 1.00 21.42 111 SER A CA 1
ATOM 789 C C . SER A 1 111 ? -23.656 11.698 68.200 1.00 21.81 111 SER A C 1
ATOM 790 O O . SER A 1 111 ? -22.491 11.370 67.968 1.00 22.41 111 SER A O 1
ATOM 793 N N . THR A 1 112 ? -24.212 11.609 69.411 1.00 21.12 112 THR A N 1
ATOM 794 C CA . THR A 1 112 ? -23.423 11.128 70.539 1.00 20.83 112 THR A CA 1
ATOM 795 C C . THR A 1 112 ? -23.294 9.608 70.541 1.00 21.49 112 THR A C 1
ATOM 796 O O . THR A 1 112 ? -22.315 9.076 71.074 1.00 25.78 112 THR A O 1
ATOM 800 N N . GLU A 1 113 ? -24.258 8.899 69.957 1.00 18.36 113 GLU A N 1
ATOM 801 C CA . GLU A 1 113 ? -24.220 7.448 69.900 1.00 18.32 113 GLU A CA 1
ATOM 802 C C . GLU A 1 113 ? -24.277 6.965 68.454 1.00 19.39 113 GLU A C 1
ATOM 803 O O . GLU A 1 113 ? -24.822 7.656 67.583 1.00 19.17 113 GLU A O 1
ATOM 809 N N . PRO A 1 114 ? -23.721 5.788 68.165 1.00 16.63 114 PRO A N 1
ATOM 810 C CA . PRO A 1 114 ? -23.702 5.294 66.780 1.00 20.47 114 PRO A CA 1
ATOM 811 C C . PRO A 1 114 ? -25.052 4.774 66.314 1.00 24.42 114 PRO A C 1
ATOM 812 O O . PRO A 1 114 ? -25.341 3.581 66.445 1.00 30.15 114 PRO A O 1
ATOM 816 N N . ILE A 1 115 ? -25.874 5.653 65.746 1.00 19.62 115 ILE A N 1
ATOM 817 C CA . ILE A 1 115 ? -27.202 5.298 65.254 1.00 20.16 115 ILE A CA 1
ATOM 818 C C . ILE A 1 115 ? -27.129 5.155 63.740 1.00 21.06 115 ILE A C 1
ATOM 819 O O . ILE A 1 115 ? -26.686 6.079 63.047 1.00 24.66 115 ILE A O 1
ATOM 824 N N . ASP A 1 116 ? -27.552 4.001 63.221 1.00 22.57 116 ASP A N 1
ATOM 825 C CA . ASP A 1 116 ? -27.597 3.808 61.777 1.00 24.17 116 ASP A CA 1
ATOM 826 C C . ASP A 1 116 ? -28.648 4.728 61.177 1.00 28.01 116 ASP A C 1
ATOM 827 O O . ASP A 1 116 ? -29.764 4.829 61.697 1.00 26.46 116 ASP A O 1
ATOM 832 N N . LYS A 1 117 ? -28.303 5.403 60.083 1.00 21.67 117 LYS A N 1
ATOM 833 C CA . LYS A 1 117 ? -29.288 6.263 59.447 1.00 21.87 117 LYS A CA 1
ATOM 834 C C . LYS A 1 117 ? -29.020 6.343 57.959 1.00 16.57 117 LYS A C 1
ATOM 835 O O . LYS A 1 117 ? -27.866 6.225 57.523 1.00 16.84 117 LYS A O 1
ATOM 841 N N . PRO A 1 118 ? -30.063 6.542 57.150 1.00 16.52 118 PRO A N 1
ATOM 842 C CA . PRO A 1 118 ? -29.900 6.555 55.695 1.00 13.59 118 PRO A CA 1
ATOM 843 C C . PRO A 1 118 ? -29.553 7.935 55.161 1.00 13.12 118 PRO A C 1
ATOM 844 O O . PRO A 1 118 ? -30.180 8.924 55.552 1.00 13.61 118 PRO A O 1
ATOM 848 N N . ASN A 1 119 ? -28.570 8.005 54.264 1.00 13.34 119 ASN A N 1
ATOM 849 C CA . ASN A 1 119 ? -28.190 9.254 53.608 1.00 12.08 119 ASN A CA 1
ATOM 850 C C . ASN A 1 119 ? -27.671 8.919 52.220 1.00 13.96 119 ASN A C 1
ATOM 851 O O . ASN A 1 119 ? -26.684 8.192 52.097 1.00 13.44 119 ASN A O 1
ATOM 856 N N . SER A 1 120 ? -28.313 9.453 51.184 1.00 12.58 120 SER A N 1
ATOM 857 C CA . SER A 1 120 ? -27.818 9.297 49.823 1.00 9.60 120 SER A CA 1
ATOM 858 C C . SER A 1 120 ? -26.926 10.490 49.484 1.00 12.20 120 SER A C 1
ATOM 859 O O . SER A 1 120 ? -27.267 11.639 49.786 1.00 14.75 120 SER A O 1
ATOM 862 N N . CYS A 1 121 ? -25.767 10.216 48.895 1.00 11.14 121 CYS A N 1
ATOM 863 C CA . CYS A 1 121 ? -24.794 11.255 48.569 1.00 11.73 121 CYS A CA 1
ATOM 864 C C . CYS A 1 121 ? -24.641 11.260 47.055 1.00 9.34 121 CYS A C 1
ATOM 865 O O . CYS A 1 121 ? -24.073 10.320 46.487 1.00 9.72 121 CYS A O 1
ATOM 868 N N . PHE A 1 122 ? -25.157 12.306 46.410 1.00 8.57 122 PHE A N 1
ATOM 869 C CA . PHE A 1 122 ? -25.191 12.418 44.957 1.00 8.03 122 PHE A CA 1
ATOM 870 C C . PHE A 1 122 ? -24.295 13.562 44.495 1.00 8.78 122 PHE A C 1
ATOM 871 O O . PHE A 1 122 ? -24.275 14.634 45.110 1.00 12.55 122 PHE A O 1
ATOM 879 N N . SER A 1 123 ? -23.580 13.347 43.390 1.00 10.20 123 SER A N 1
ATOM 880 C CA . SER A 1 123 ? -22.912 14.448 42.705 1.00 9.65 123 SER A CA 1
ATOM 881 C C . SER A 1 123 ? -22.801 14.126 41.223 1.00 7.67 123 SER A C 1
ATOM 882 O O . SER A 1 123 ? -22.901 12.968 40.807 1.00 9.55 123 SER A O 1
ATOM 885 N N . ALA A 1 124 ? -22.589 15.173 40.428 1.00 8.72 124 ALA A N 1
ATOM 886 C CA . ALA A 1 124 ? -22.494 15.027 38.983 1.00 8.11 124 ALA A CA 1
ATOM 887 C C . ALA A 1 124 ? -21.743 16.220 38.421 1.00 8.92 124 ALA A C 1
ATOM 888 O O . ALA A 1 124 ? -21.707 17.289 39.032 1.00 10.43 124 ALA A O 1
ATOM 890 N N . ALA A 1 125 ? -21.137 16.024 37.250 1.00 10.33 125 ALA A N 1
ATOM 891 C CA . ALA A 1 125 ? -20.439 17.120 36.584 1.00 10.31 125 ALA A CA 1
ATOM 892 C C . ALA A 1 125 ? -20.104 16.714 35.158 1.00 10.16 125 ALA A C 1
ATOM 893 O O . ALA A 1 125 ? -20.080 15.528 34.822 1.00 12.48 125 ALA A O 1
ATOM 895 N N . ALA A 1 126 ? -19.835 17.723 34.326 1.00 9.80 126 ALA A N 1
ATOM 896 C CA . ALA A 1 126 ? -19.298 17.506 32.984 1.00 11.84 126 ALA A CA 1
ATOM 897 C C . ALA A 1 126 ? -17.782 17.371 33.083 1.00 13.05 126 ALA A C 1
ATOM 898 O O . ALA A 1 126 ? -17.092 18.334 33.429 1.00 14.41 126 ALA A O 1
ATOM 900 N N . LEU A 1 127 ? -17.262 16.180 32.786 1.00 10.39 127 LEU A N 1
ATOM 901 C CA . LEU A 1 127 ? -15.865 15.836 33.028 1.00 9.30 127 LEU A CA 1
ATOM 902 C C . LEU A 1 127 ? -15.199 15.385 31.736 1.00 9.57 127 LEU A C 1
ATOM 903 O O . LEU A 1 127 ? -15.812 14.693 30.920 1.00 12.77 127 LEU A O 1
ATOM 908 N N . PHE A 1 128 ? -13.945 15.780 31.541 1.00 10.33 128 PHE A N 1
ATOM 909 C CA . PHE A 1 128 ? -13.190 15.266 30.412 1.00 12.82 128 PHE A CA 1
ATOM 910 C C . PHE A 1 128 ? -12.646 13.891 30.768 1.00 13.81 128 PHE A C 1
ATOM 911 O O . PHE A 1 128 ? -11.964 13.731 31.783 1.00 14.88 128 PHE A O 1
ATOM 919 N N . LEU A 1 129 ? -12.942 12.903 29.927 1.00 11.03 129 LEU A N 1
ATOM 920 C CA . LEU A 1 129 ? -12.461 11.541 30.122 1.00 11.68 129 LEU A CA 1
ATOM 921 C C . LEU A 1 129 ? -11.764 11.066 28.858 1.00 12.73 129 LEU A C 1
ATOM 922 O O . LEU A 1 129 ? -12.188 11.396 27.745 1.00 15.18 129 LEU A O 1
ATOM 927 N N . LYS A 1 130 ? -10.691 10.297 29.031 1.00 12.08 130 LYS A N 1
ATOM 928 C CA . LYS A 1 130 ? -9.943 9.736 27.914 1.00 15.04 130 LYS A CA 1
ATOM 929 C C . LYS A 1 130 ? -10.294 8.268 27.708 1.00 16.18 130 LYS A C 1
ATOM 930 O O . LYS A 1 130 ? -10.547 7.531 28.664 1.00 16.05 130 LYS A O 1
ATOM 936 N N . ALA A 1 131 ? -10.280 7.842 26.444 1.00 14.57 131 ALA A N 1
ATOM 937 C CA . ALA A 1 131 ? -10.276 6.418 26.149 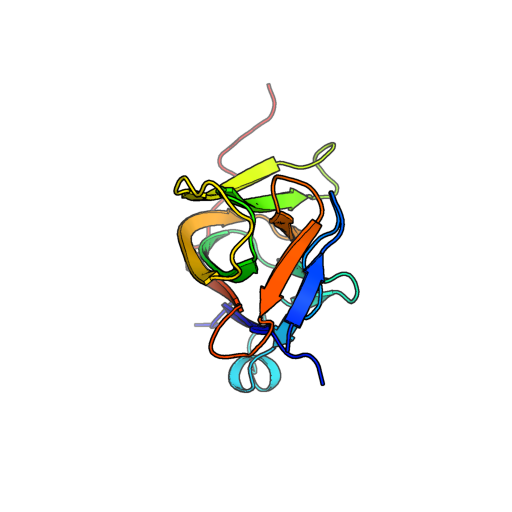1.00 11.86 131 ALA A CA 1
ATOM 938 C C . ALA A 1 131 ? -9.187 5.739 26.970 1.00 13.98 131 ALA A C 1
ATOM 939 O O . ALA A 1 131 ? -8.057 6.232 27.056 1.00 16.28 131 ALA A O 1
ATOM 941 N N . GLY A 1 132 ? -9.546 4.628 27.614 1.00 13.67 132 GLY A N 1
ATOM 942 C CA . GLY A 1 132 ? -8.630 3.925 28.487 1.00 17.31 132 GLY A CA 1
ATOM 943 C C . GLY A 1 132 ? -8.718 4.307 29.951 1.00 17.19 132 GLY A C 1
ATOM 944 O O . GLY A 1 132 ? -8.113 3.628 30.790 1.00 17.01 132 GLY A O 1
ATOM 945 N N . ASP A 1 133 ? -9.439 5.374 30.288 1.00 12.57 133 ASP A N 1
ATOM 946 C CA . ASP A 1 133 ? -9.640 5.716 31.690 1.00 11.64 133 ASP A CA 1
ATOM 947 C C . ASP A 1 133 ? -10.448 4.635 32.391 1.00 13.64 133 ASP A C 1
ATOM 948 O O . ASP A 1 133 ? -11.349 4.031 31.803 1.00 12.34 133 ASP A O 1
ATOM 953 N N . ARG A 1 134 ? -10.127 4.404 33.661 1.00 11.50 134 ARG A N 1
ATOM 954 C CA . ARG A 1 134 ? -10.975 3.646 34.568 1.00 10.23 134 ARG A CA 1
ATOM 955 C C . ARG A 1 134 ? -11.483 4.583 35.655 1.00 10.97 134 ARG A C 1
ATOM 956 O O . ARG A 1 134 ? -10.742 5.452 36.137 1.00 14.26 134 ARG A O 1
ATOM 964 N N . LEU A 1 135 ? -12.754 4.417 36.020 1.00 11.65 135 LEU A N 1
ATOM 965 C CA . LEU A 1 135 ? -13.377 5.195 37.082 1.00 13.24 135 LEU A CA 1
ATOM 966 C C . LEU A 1 135 ? -13.829 4.253 38.182 1.00 13.02 135 LEU A C 1
ATOM 967 O O . LEU A 1 135 ? -14.488 3.249 37.903 1.00 12.29 135 LEU A O 1
ATOM 972 N N . ALA A 1 136 ? -13.489 4.586 39.423 1.00 13.06 136 ALA A N 1
ATOM 973 C CA . ALA A 1 136 ? -13.953 3.844 40.587 1.00 11.15 136 ALA A CA 1
ATOM 974 C C . ALA A 1 136 ? -14.452 4.823 41.636 1.00 11.31 136 ALA A C 1
ATOM 975 O O . ALA A 1 136 ? -13.964 5.951 41.730 1.00 10.34 136 ALA A O 1
ATOM 977 N N . VAL A 1 137 ? -15.425 4.382 42.424 1.00 9.95 137 VAL A N 1
ATOM 978 C CA . VAL A 1 137 ? -15.921 5.148 43.562 1.00 11.26 137 VAL A CA 1
ATOM 979 C C . VAL A 1 137 ? -15.376 4.504 44.827 1.00 12.50 137 VAL A C 1
ATOM 980 O O . VAL A 1 137 ? -15.570 3.303 45.051 1.00 15.01 137 VAL A O 1
ATOM 984 N N . ARG A 1 138 ? -14.702 5.294 45.659 1.00 12.65 138 ARG A N 1
ATOM 985 C CA . ARG A 1 138 ? -14.229 4.834 46.957 1.00 11.81 138 ARG A CA 1
ATOM 986 C C . ARG A 1 138 ? -14.802 5.726 48.046 1.00 14.85 138 ARG A C 1
ATOM 987 O O . ARG A 1 138 ? -15.040 6.914 47.830 1.00 11.14 138 ARG A O 1
ATOM 995 N N . ASN A 1 139 ? -15.024 5.151 49.222 1.00 12.62 139 ASN A N 1
ATOM 996 C CA . ASN A 1 139 ? -15.310 5.988 50.375 1.00 12.85 139 ASN A CA 1
ATOM 997 C C . ASN A 1 139 ? -14.016 6.652 50.835 1.00 20.02 139 ASN A C 1
ATOM 998 O O . ASN A 1 139 ? -12.917 6.129 50.622 1.00 17.62 139 ASN A O 1
ATOM 1003 N N . THR A 1 140 ? -14.143 7.840 51.429 1.00 18.07 140 THR A N 1
ATOM 1004 C CA . THR A 1 140 ? -12.949 8.555 51.864 1.00 20.81 140 THR A CA 1
ATOM 1005 C C . THR A 1 140 ? -12.365 7.994 53.150 1.00 26.85 140 THR A C 1
ATOM 1006 O O . THR A 1 140 ? -11.163 8.147 53.386 1.00 33.36 140 THR A O 1
ATOM 1010 N N . ALA A 1 141 ? -13.180 7.360 53.987 1.00 31.72 141 ALA A N 1
ATOM 1011 C CA . ALA A 1 141 ? -12.722 6.791 55.243 1.00 38.23 141 ALA A CA 1
ATOM 1012 C C . ALA A 1 141 ? -13.133 5.329 55.315 1.00 41.95 141 ALA A C 1
ATOM 1013 O O . ALA A 1 141 ? -14.060 4.881 54.633 1.00 45.02 141 ALA A O 1
ATOM 1015 N N . GLY A 1 142 ? -12.434 4.591 56.168 1.00 43.10 142 GLY A N 1
ATOM 1016 C CA . GLY A 1 142 ? -12.581 3.153 56.177 1.00 45.04 142 GLY A CA 1
ATOM 1017 C C . GLY A 1 142 ? -13.930 2.698 56.695 1.00 38.72 142 GLY A C 1
ATOM 1018 O O . GLY A 1 142 ? -14.529 3.304 57.583 1.00 44.88 142 GLY A O 1
ATOM 1019 N N . ASP A 1 143 ? -14.412 1.609 56.099 1.00 39.04 143 ASP A N 1
ATOM 1020 C CA . ASP A 1 143 ? -15.529 0.839 56.621 1.00 40.58 143 ASP A CA 1
ATOM 1021 C C . ASP A 1 143 ? -16.790 1.670 56.801 1.00 39.76 143 ASP A C 1
ATOM 1022 O O . ASP A 1 143 ? -17.138 2.076 57.914 1.00 51.81 143 ASP A O 1
ATOM 1027 N N . ARG A 1 144 ? -17.473 1.920 55.695 1.00 26.18 144 ARG A N 1
ATOM 1028 C CA . ARG A 1 144 ? -18.816 2.466 55.695 1.00 21.15 144 ARG A CA 1
ATOM 1029 C C . ARG A 1 144 ? -19.733 1.442 55.046 1.00 21.68 144 ARG A C 1
ATOM 1030 O O . ARG A 1 144 ? -19.306 0.663 54.184 1.00 22.03 144 ARG A O 1
ATOM 1038 N N . HIS A 1 145 ? -20.986 1.428 55.482 1.00 18.25 145 HIS A N 1
ATOM 1039 C CA . HIS A 1 145 ? -21.993 0.540 54.923 1.00 17.48 145 HIS A CA 1
ATOM 1040 C C . HIS A 1 145 ? -22.915 1.318 53.997 1.00 16.19 145 HIS A C 1
ATOM 1041 O O . HIS A 1 145 ? -23.364 2.419 54.330 1.00 15.52 145 HIS A O 1
ATOM 1048 N N . SER A 1 146 ? -23.198 0.734 52.837 1.00 14.59 146 SER A N 1
ATOM 1049 C CA . SER A 1 146 ? -24.092 1.335 51.859 1.00 16.78 146 SER A CA 1
ATOM 1050 C C . SER A 1 146 ? -25.088 0.292 51.371 1.00 16.92 146 SER A C 1
ATOM 1051 O O . SER A 1 146 ? -24.836 -0.915 51.432 1.00 17.69 146 SER A O 1
ATOM 1054 N N . LEU A 1 147 ? -26.235 0.771 50.888 1.00 14.71 147 LEU A N 1
ATOM 1055 C CA . LEU A 1 147 ? -27.272 -0.097 50.335 1.00 14.32 147 LEU A CA 1
ATOM 1056 C C . LEU A 1 147 ? -27.087 -0.177 48.825 1.00 13.81 147 LEU A C 1
ATOM 1057 O O . LEU A 1 147 ? -27.272 0.818 48.112 1.00 14.80 147 LEU A O 1
ATOM 1062 N N . MET A 1 148 ? -26.726 -1.359 48.335 1.00 13.45 148 MET A N 1
ATOM 1063 C CA . MET A 1 148 ? -26.460 -1.543 46.911 1.00 17.03 148 MET A CA 1
ATOM 1064 C C . MET A 1 148 ? -27.693 -2.150 46.242 1.00 20.53 148 MET A C 1
ATOM 1065 O O . MET A 1 148 ? -27.745 -3.322 45.866 1.00 19.46 148 MET A O 1
ATOM 1070 N N . GLN A 1 149 ? -28.706 -1.303 46.114 1.00 16.22 149 GLN A N 1
ATOM 1071 C CA . GLN A 1 149 ? -29.956 -1.614 45.444 1.00 13.12 149 GLN A CA 1
ATOM 1072 C C . GLN A 1 149 ? -30.114 -0.654 44.273 1.00 12.50 149 GLN A C 1
ATOM 1073 O O . GLN A 1 149 ? -29.619 0.477 44.336 1.00 13.13 149 GLN A O 1
ATOM 1079 N N . PRO A 1 150 ? -30.765 -1.079 43.180 1.00 13.58 150 PRO A N 1
ATOM 1080 C CA . PRO A 1 150 ? -30.642 -0.321 41.922 1.00 14.37 150 PRO A CA 1
ATOM 1081 C C . PRO A 1 150 ? -31.141 1.106 42.021 1.00 14.54 150 PRO A C 1
ATOM 1082 O O . PRO A 1 150 ? -30.552 2.012 41.421 1.00 13.90 150 PRO A O 1
ATOM 1086 N N . GLU A 1 151 ? -32.224 1.330 42.756 1.00 15.70 151 GLU A N 1
ATOM 1087 C CA . GLU A 1 151 ? -32.767 2.672 42.892 1.00 11.66 151 GLU A CA 1
ATOM 1088 C C . GLU A 1 151 ? -31.984 3.534 43.877 1.00 11.44 151 GLU A C 1
ATOM 1089 O O . GLU A 1 151 ? -32.197 4.751 43.908 1.00 13.51 151 GLU A O 1
ATOM 1095 N N . LYS A 1 152 ? -31.080 2.947 44.662 1.00 10.77 152 LYS A N 1
ATOM 1096 C CA . LYS A 1 152 ? -30.406 3.669 45.739 1.00 11.60 152 LYS A CA 1
ATOM 1097 C C . LYS A 1 152 ? -28.973 4.078 45.405 1.00 12.14 152 LYS A C 1
ATOM 1098 O O . LYS A 1 152 ? -28.553 5.182 45.766 1.00 9.63 152 LYS A O 1
ATOM 1104 N N . SER A 1 153 ? -28.203 3.224 44.733 1.00 11.17 153 SER A N 1
ATOM 1105 C CA . SER A 1 153 ? -26.789 3.487 44.479 1.00 8.65 153 SER A CA 1
ATOM 1106 C C . SER A 1 153 ? -26.465 3.176 43.026 1.00 11.09 153 SER A C 1
ATOM 1107 O O . SER A 1 153 ? -26.913 2.154 42.498 1.00 12.34 153 SER A O 1
ATOM 1110 N N . PHE A 1 154 ? -25.693 4.053 42.379 1.00 9.84 154 PHE A N 1
ATOM 1111 C CA . PHE A 1 154 ? -25.447 3.885 40.949 1.00 9.87 154 PHE A CA 1
ATOM 1112 C C . PHE A 1 154 ? -24.331 4.817 40.491 1.00 11.19 154 PHE A C 1
ATOM 1113 O O . PHE A 1 154 ? -23.949 5.760 41.189 1.00 10.54 154 PHE A O 1
ATOM 1121 N N . ILE A 1 155 ? -23.830 4.546 39.286 1.00 12.55 155 ILE A N 1
ATOM 1122 C CA . ILE A 1 155 ? -22.873 5.409 38.597 1.00 9.60 155 ILE A CA 1
ATOM 1123 C C . ILE A 1 155 ? -23.184 5.341 37.108 1.00 9.13 155 ILE A C 1
ATOM 1124 O O . ILE A 1 155 ? -23.408 4.258 36.560 1.00 11.05 155 ILE A O 1
ATOM 1129 N N . GLY A 1 156 ? -23.269 6.502 36.467 1.00 8.64 156 GLY A N 1
ATOM 1130 C CA . GLY A 1 156 ? -23.614 6.553 35.063 1.00 8.36 156 GLY A CA 1
ATOM 1131 C C . GLY A 1 156 ? -22.860 7.671 34.378 1.00 10.18 156 GLY A C 1
ATOM 1132 O O . GLY A 1 156 ? -22.330 8.584 35.021 1.00 9.47 156 GLY A O 1
ATOM 1133 N N . LEU A 1 157 ? -22.793 7.572 33.054 1.00 8.84 157 LEU A N 1
ATOM 1134 C CA . LEU A 1 157 ? -22.109 8.591 32.280 1.00 11.53 157 LEU A CA 1
ATOM 1135 C C . LEU A 1 157 ? -22.676 8.625 30.874 1.00 12.81 157 LEU A C 1
ATOM 1136 O O . LEU A 1 157 ? -23.069 7.596 30.315 1.00 11.41 157 LEU A O 1
ATOM 1141 N N . VAL A 1 158 ? -22.690 9.831 30.311 1.00 13.20 158 VAL A N 1
ATOM 1142 C CA . VAL A 1 158 ? -23.220 10.096 28.983 1.00 10.30 158 VAL A CA 1
ATOM 1143 C C . VAL A 1 158 ? -22.217 10.987 28.272 1.00 11.28 158 VAL A C 1
ATOM 1144 O O . VAL A 1 158 ? -21.930 12.094 28.740 1.00 12.01 158 VAL A O 1
ATOM 1148 N N . LYS A 1 159 ? -21.701 10.530 27.136 1.00 10.04 159 LYS A N 1
ATOM 1149 C CA . LYS A 1 159 ? -20.818 11.397 26.368 1.00 10.44 159 LYS A CA 1
ATOM 1150 C C . LYS A 1 159 ? -21.620 12.534 25.746 1.00 11.66 159 LYS A C 1
ATOM 1151 O O . LYS A 1 159 ? -22.642 12.305 25.090 1.00 15.37 159 LYS A O 1
ATOM 1157 N N . LEU A 1 160 ? -21.145 13.763 25.955 1.00 10.39 160 LEU A N 1
ATOM 1158 C CA . LEU A 1 160 ? -21.811 14.969 25.478 1.00 10.65 160 LEU A CA 1
ATOM 1159 C C . LEU A 1 160 ? -21.171 15.560 24.236 1.00 12.27 160 LEU A C 1
ATOM 1160 O O . LEU A 1 160 ? -21.882 16.138 23.405 1.00 15.07 160 LEU A O 1
ATOM 1165 N N . ALA A 1 161 ? -19.852 15.448 24.099 1.00 13.26 161 ALA A N 1
ATOM 1166 C CA . ALA A 1 161 ? -19.159 16.065 22.978 1.00 14.30 161 ALA A CA 1
ATOM 1167 C C . ALA A 1 161 ? -17.787 15.438 22.798 1.00 13.92 161 ALA A C 1
ATOM 1168 O O . ALA A 1 161 ? -17.177 14.951 23.756 1.00 13.71 161 ALA A O 1
ATOM 1170 N N . ASP A 1 162 ? -17.301 15.478 21.561 1.00 18.91 162 ASP A N 1
ATOM 1171 C CA . ASP A 1 162 ? -15.903 15.173 21.301 1.00 18.98 162 ASP A CA 1
ATOM 1172 C C . ASP A 1 162 ? -15.015 16.242 21.921 1.00 21.63 162 ASP A C 1
ATOM 1173 O O . ASP A 1 162 ? -15.428 17.389 22.109 1.00 24.64 162 ASP A O 1
ATOM 1178 N N . ALA A 1 163 ? -13.778 15.862 22.229 1.00 18.37 163 ALA A N 1
ATOM 1179 C CA . ALA A 1 163 ? -12.819 16.814 22.768 1.00 24.48 163 ALA A CA 1
ATOM 1180 C C . ALA A 1 163 ? -11.418 16.237 22.646 1.00 21.09 163 ALA A C 1
ATOM 1181 O O . ALA A 1 163 ? -11.211 15.047 22.893 1.00 21.20 163 ALA A O 1
ATOM 1183 N N . GLU A 1 164 ? -10.468 17.084 22.264 1.00 20.34 164 GLU A N 1
ATOM 1184 C CA . GLU A 1 164 ? -9.062 16.736 22.362 1.00 24.12 164 GLU A CA 1
ATOM 1185 C C . GLU A 1 164 ? -8.605 16.842 23.815 1.00 20.52 164 GLU A C 1
ATOM 1186 O O . GLU A 1 164 ? -9.228 17.519 24.636 1.00 20.51 164 GLU A O 1
ATOM 1192 N N . ASP A 1 165 ? -7.509 16.158 24.130 1.00 21.29 165 ASP A N 1
ATOM 1193 C CA . ASP A 1 165 ? -6.918 16.268 25.462 1.00 23.78 165 ASP A CA 1
ATOM 1194 C C . ASP A 1 165 ? -6.615 17.729 25.776 1.00 22.94 165 ASP A C 1
ATOM 1195 O O . ASP A 1 165 ? -5.809 18.351 25.070 1.00 22.35 165 ASP A O 1
ATOM 1200 N N . PRO A 1 166 ? -7.228 18.317 26.807 1.00 18.74 166 PRO A N 1
ATOM 1201 C CA . PRO A 1 166 ? -7.032 19.745 27.086 1.00 18.49 166 PRO A CA 1
ATOM 1202 C C . PRO A 1 166 ? -5.811 20.072 27.929 1.00 23.29 166 PRO A C 1
ATOM 1203 O O . PRO A 1 166 ? -5.533 21.257 28.139 1.00 25.50 166 PRO A O 1
ATOM 1207 N N . THR A 1 167 ? -5.097 19.070 28.427 1.00 23.87 167 THR A N 1
ATOM 1208 C CA . THR A 1 167 ? -3.901 19.282 29.221 1.00 29.21 167 THR A CA 1
ATOM 1209 C C . THR A 1 167 ? -2.704 18.692 28.494 1.00 29.84 167 THR A C 1
ATOM 1210 O O . THR A 1 167 ? -2.833 17.753 27.703 1.00 30.85 167 THR A O 1
ATOM 1214 N N . GLN A 1 168 ? -1.537 19.260 28.754 1.00 22.99 168 GLN A N 1
ATOM 1215 C CA . GLN A 1 168 ? -0.301 18.666 28.281 1.00 24.97 168 GLN A CA 1
ATOM 1216 C C . GLN A 1 168 ? 0.699 18.701 29.422 1.00 22.98 168 GLN A C 1
ATOM 1217 O O . GLN A 1 168 ? 0.571 19.487 30.364 1.00 24.23 168 GLN A O 1
ATOM 1223 N N . GLU A 1 169 ? 1.681 17.814 29.343 1.00 25.36 169 GLU A N 1
ATOM 1224 C CA . GLU A 1 169 ? 2.720 17.793 30.352 1.00 25.94 169 GLU A CA 1
ATOM 1225 C C . GLU A 1 169 ? 3.630 19.005 30.176 1.00 27.41 169 GLU A C 1
ATOM 1226 O O . GLU A 1 169 ? 3.621 19.675 29.142 1.00 28.78 169 GLU A O 1
ATOM 1232 N N . LEU A 1 170 ? 4.412 19.290 31.210 1.00 27.29 170 LEU A N 1
ATOM 1233 C CA . LEU A 1 170 ? 5.169 20.535 31.272 1.00 30.64 170 LEU A CA 1
ATOM 1234 C C . LEU A 1 170 ? 6.592 20.402 30.736 1.00 32.52 170 LEU A C 1
ATOM 1235 O O . LEU A 1 170 ? 7.175 19.317 30.681 1.00 34.72 170 LEU A O 1
#